Protein AF-A0A3P8C427-F1 (afdb_monomer_lite)

pLDDT: mean 90.7, std 6.7, range [60.62, 98.31]

Secondary structure (DSSP, 8-state):
-HHHHHHHHHTTS-TT--TT-TT--HHHHHHHHHHHHHHHHHTT----------TTTTTSS-HHHHHHH-

Organism: NCBI:txid48269

Structure (mmCIF, N/CA/C/O backbone):
data_AF-A0A3P8C427-F1
#
_entry.id   AF-A0A3P8C427-F1
#
loop_
_atom_site.group_PDB
_atom_site.id
_atom_site.type_symbol
_atom_site.label_atom_id
_atom_site.label_alt_id
_atom_site.label_comp_id
_atom_site.label_asym_id
_atom_site.label_entity_id
_atom_site.label_seq_id
_atom_site.pdbx_PDB_ins_code
_atom_site.Cartn_x
_atom_site.Cartn_y
_atom_site.Cartn_z
_atom_site.occupancy
_atom_site.B_iso_or_equiv
_atom_site.auth_seq_id
_atom_site.auth_comp_id
_atom_site.auth_asym_id
_atom_site.auth_atom_id
_atom_site.pdbx_PDB_model_num
ATOM 1 N N . MET A 1 1 ? 23.975 -0.738 -13.110 1.00 60.62 1 MET A N 1
ATOM 2 C CA . MET A 1 1 ? 22.605 -0.759 -13.668 1.00 60.62 1 MET A CA 1
ATOM 3 C C . MET A 1 1 ? 21.549 -0.782 -12.565 1.00 60.62 1 MET A C 1
ATOM 5 O O . MET A 1 1 ? 20.909 0.238 -12.372 1.0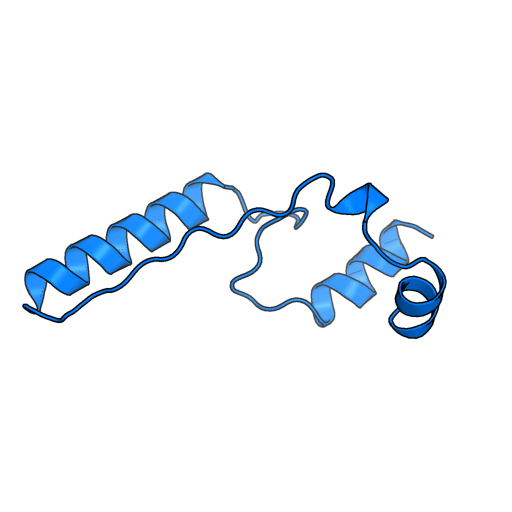0 60.62 1 MET A O 1
ATOM 9 N N . LEU A 1 2 ? 21.437 -1.856 -11.769 1.00 74.62 2 LEU A N 1
ATOM 10 C CA . LEU A 1 2 ? 20.395 -1.974 -10.733 1.00 74.62 2 LEU A CA 1
ATOM 11 C C . LEU A 1 2 ? 20.426 -0.858 -9.669 1.00 74.62 2 LEU A C 1
ATOM 13 O O . LEU A 1 2 ? 19.379 -0.343 -9.309 1.00 74.62 2 LEU A O 1
ATOM 17 N N . ASN A 1 3 ? 21.605 -0.452 -9.188 1.00 76.31 3 ASN A N 1
ATOM 18 C CA . ASN A 1 3 ? 21.694 0.621 -8.185 1.00 76.31 3 ASN A CA 1
ATOM 19 C C . ASN A 1 3 ? 21.288 1.995 -8.735 1.00 76.31 3 ASN A C 1
ATOM 21 O O . ASN A 1 3 ? 20.672 2.767 -8.023 1.00 76.31 3 ASN A O 1
ATOM 25 N N . TRP A 1 4 ? 21.547 2.263 -10.015 1.00 73.06 4 TRP A N 1
ATOM 26 C CA . TRP A 1 4 ? 21.166 3.531 -10.643 1.00 73.06 4 TRP A CA 1
ATOM 27 C C . TRP A 1 4 ? 19.650 3.631 -10.844 1.00 73.06 4 TRP A C 1
ATOM 29 O O . TRP A 1 4 ? 19.043 4.664 -10.588 1.00 73.06 4 TRP A O 1
ATOM 39 N N . MET A 1 5 ? 19.023 2.517 -11.237 1.00 80.75 5 MET A N 1
ATOM 40 C CA . MET A 1 5 ? 17.565 2.430 -11.337 1.00 80.75 5 MET A CA 1
ATOM 41 C C . MET A 1 5 ? 16.888 2.570 -9.972 1.00 80.75 5 MET A C 1
ATOM 43 O O . MET A 1 5 ? 15.822 3.166 -9.904 1.00 80.75 5 MET A O 1
ATOM 47 N N . LYS A 1 6 ? 17.494 2.059 -8.889 1.00 82.50 6 LYS A N 1
ATOM 48 C CA . LYS A 1 6 ? 16.955 2.237 -7.531 1.00 82.50 6 LYS A CA 1
ATOM 49 C C . LYS A 1 6 ? 16.834 3.710 -7.174 1.00 82.50 6 LYS A C 1
ATOM 51 O O . LYS A 1 6 ? 15.743 4.128 -6.821 1.00 82.50 6 LYS A O 1
ATOM 56 N N . ASP A 1 7 ? 17.905 4.483 -7.339 1.00 84.12 7 ASP A N 1
ATOM 57 C CA . ASP A 1 7 ? 17.910 5.899 -6.960 1.00 84.12 7 ASP A CA 1
ATOM 58 C C . ASP A 1 7 ? 16.913 6.717 -7.803 1.00 84.12 7 ASP A C 1
ATOM 60 O O . ASP A 1 7 ? 16.167 7.538 -7.270 1.00 84.12 7 ASP A O 1
ATOM 64 N N . ALA A 1 8 ? 16.841 6.445 -9.113 1.00 85.31 8 ALA A N 1
ATOM 65 C CA . ALA A 1 8 ? 15.900 7.109 -10.016 1.00 85.31 8 ALA A CA 1
ATOM 66 C C . ALA A 1 8 ? 14.431 6.765 -9.707 1.00 85.31 8 ALA A C 1
ATOM 68 O O . ALA A 1 8 ? 13.574 7.649 -9.713 1.00 85.31 8 ALA A O 1
ATOM 69 N N . VAL A 1 9 ? 14.135 5.493 -9.418 1.00 86.88 9 VAL A N 1
ATOM 70 C CA . VAL A 1 9 ? 12.778 5.036 -9.089 1.00 86.88 9 VAL A CA 1
ATOM 71 C C . VAL A 1 9 ? 12.374 5.504 -7.692 1.00 86.88 9 VAL A C 1
ATOM 73 O O . VAL A 1 9 ? 11.270 6.016 -7.531 1.00 86.88 9 VAL A O 1
ATOM 76 N N . ASP A 1 10 ? 13.255 5.409 -6.690 1.00 87.19 10 ASP A N 1
ATOM 77 C CA . ASP A 1 10 ? 12.967 5.829 -5.311 1.00 87.19 10 ASP A CA 1
ATOM 78 C C . ASP A 1 10 ? 12.592 7.313 -5.213 1.00 87.19 10 ASP A C 1
ATOM 80 O O . ASP A 1 10 ? 11.765 7.665 -4.368 1.00 87.19 10 ASP A O 1
ATOM 84 N N . ALA A 1 11 ? 13.149 8.160 -6.086 1.00 86.88 11 ALA A N 1
ATOM 85 C CA . ALA A 1 11 ? 12.790 9.574 -6.186 1.00 86.88 11 ALA A CA 1
ATOM 86 C C . ALA A 1 11 ? 11.366 9.807 -6.732 1.00 86.88 11 ALA A C 1
ATOM 88 O O . ALA A 1 11 ? 10.765 10.840 -6.444 1.00 86.88 11 ALA A O 1
ATOM 89 N N . GLN A 1 12 ? 10.818 8.865 -7.507 1.00 88.69 12 GLN A N 1
ATOM 90 C CA . GLN A 1 12 ? 9.459 8.947 -8.057 1.00 88.69 12 GLN A CA 1
ATOM 91 C C . GLN A 1 12 ? 8.410 8.218 -7.203 1.00 88.69 12 GLN A C 1
ATOM 93 O O . GLN A 1 12 ? 7.212 8.484 -7.331 1.00 88.69 12 GLN A O 1
ATOM 98 N N . LEU A 1 13 ? 8.827 7.290 -6.335 1.00 89.44 13 LEU A N 1
ATOM 99 C CA . LEU A 1 13 ? 7.912 6.537 -5.479 1.00 89.44 13 LEU A CA 1
ATOM 100 C C . LEU A 1 13 ? 7.305 7.414 -4.382 1.00 89.44 13 LEU A C 1
ATOM 102 O O . LEU A 1 13 ? 7.997 8.150 -3.680 1.00 89.44 13 LEU A O 1
ATOM 106 N N . ARG A 1 14 ? 6.000 7.239 -4.153 1.00 90.50 14 ARG A N 1
ATOM 107 C CA . ARG A 1 14 ? 5.290 7.895 -3.050 1.00 90.50 14 ARG A CA 1
ATOM 108 C C . ARG A 1 14 ? 5.829 7.457 -1.690 1.00 90.50 14 ARG A C 1
ATOM 110 O O . ARG A 1 14 ? 6.233 6.307 -1.497 1.00 90.50 14 ARG A O 1
ATOM 117 N N . ASP A 1 15 ? 5.711 8.342 -0.705 1.00 88.56 15 ASP A N 1
ATOM 118 C CA . ASP A 1 15 ? 6.145 8.066 0.664 1.00 88.56 15 ASP A CA 1
ATOM 119 C C . ASP A 1 15 ? 5.329 6.991 1.384 1.00 88.56 15 ASP A C 1
ATOM 121 O O . ASP A 1 15 ? 5.810 6.376 2.329 1.00 88.56 15 ASP A O 1
ATOM 125 N N . GLN A 1 16 ? 4.128 6.689 0.919 1.00 89.44 16 GLN A N 1
ATOM 126 C CA . GLN A 1 16 ? 3.323 5.609 1.473 1.00 89.44 16 GLN A CA 1
ATOM 127 C C . GLN A 1 16 ? 3.782 4.234 0.962 1.00 89.44 16 GLN A C 1
ATOM 129 O O . GLN A 1 16 ? 3.552 3.224 1.624 1.00 89.44 16 GLN A O 1
ATOM 134 N N . GLN A 1 17 ? 4.470 4.171 -0.186 1.00 89.50 17 GLN A N 1
ATOM 135 C CA . GLN A 1 17 ? 4.955 2.911 -0.740 1.00 89.50 17 GLN A CA 1
ATOM 136 C C . GLN A 1 17 ? 6.176 2.425 0.049 1.00 89.50 17 GLN A C 1
ATOM 138 O O . GLN A 1 17 ? 7.202 3.103 0.127 1.00 89.50 17 GLN A O 1
ATOM 143 N N . ALA A 1 18 ? 6.067 1.235 0.638 1.00 88.62 18 ALA A N 1
ATOM 144 C CA . ALA A 1 18 ? 7.152 0.591 1.385 1.00 88.62 18 ALA A CA 1
ATOM 145 C C . ALA A 1 18 ? 7.684 -0.686 0.721 1.00 88.62 18 ALA A C 1
ATOM 147 O O . ALA A 1 18 ? 8.783 -1.130 1.041 1.00 88.62 18 ALA A O 1
ATOM 148 N N . GLY A 1 19 ? 6.928 -1.280 -0.207 1.00 89.75 19 GLY A N 1
ATOM 149 C CA . GLY A 1 19 ? 7.352 -2.487 -0.913 1.00 89.75 19 GLY A CA 1
ATOM 150 C C . GLY A 1 19 ? 8.656 -2.261 -1.678 1.00 89.75 19 GLY A C 1
ATOM 151 O O . GLY A 1 19 ? 8.774 -1.283 -2.409 1.00 89.75 19 GLY A O 1
ATOM 152 N N . PHE A 1 20 ? 9.619 -3.171 -1.502 1.00 86.62 20 PHE A N 1
ATOM 153 C CA . PHE A 1 20 ? 10.928 -3.166 -2.171 1.00 86.62 20 PHE A CA 1
ATOM 154 C C . PHE A 1 20 ? 11.790 -1.909 -1.951 1.00 86.62 20 PHE A C 1
ATOM 156 O O . PHE A 1 20 ? 12.755 -1.705 -2.686 1.00 86.62 20 PHE A O 1
ATOM 163 N N . ARG A 1 21 ? 11.495 -1.097 -0.924 1.00 87.88 21 ARG A N 1
ATOM 164 C CA . ARG A 1 21 ? 12.305 0.073 -0.555 1.00 87.88 21 ARG A CA 1
ATOM 165 C C . ARG A 1 21 ? 13.227 -0.237 0.613 1.00 87.88 21 ARG A C 1
ATOM 167 O O . ARG A 1 21 ? 12.860 -0.946 1.554 1.00 87.88 21 ARG A O 1
ATOM 174 N N . LYS A 1 22 ? 14.434 0.321 0.557 1.00 86.19 22 LYS A N 1
ATOM 175 C CA .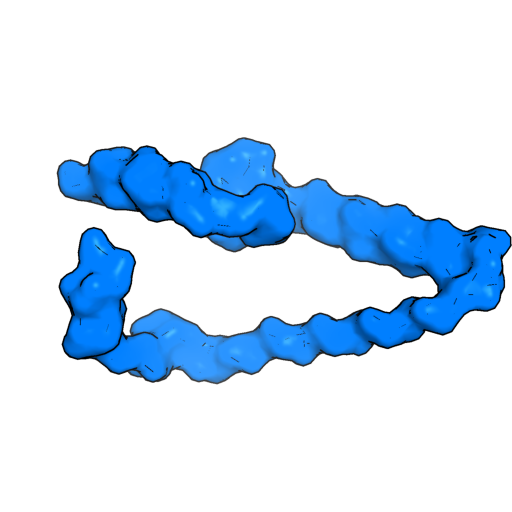 LYS A 1 22 ? 15.384 0.240 1.665 1.00 86.19 22 LYS A CA 1
ATOM 176 C C . LYS A 1 22 ? 14.823 1.007 2.871 1.00 86.19 22 LYS A C 1
ATOM 178 O O . LYS A 1 22 ? 14.139 2.012 2.705 1.00 86.19 22 LYS A O 1
ATOM 183 N N . ASP A 1 23 ? 15.079 0.494 4.072 1.00 87.31 23 ASP A N 1
ATOM 184 C CA . ASP A 1 23 ? 14.746 1.146 5.348 1.00 87.31 23 ASP A CA 1
ATOM 185 C C . ASP A 1 23 ? 13.236 1.377 5.598 1.00 87.31 23 ASP A C 1
ATOM 187 O O . ASP A 1 23 ? 12.850 2.116 6.502 1.00 87.31 23 ASP A O 1
ATOM 191 N N . ARG A 1 24 ? 12.356 0.694 4.846 1.00 87.12 24 ARG A N 1
ATOM 192 C CA . ARG A 1 24 ? 10.892 0.740 5.022 1.00 87.12 24 ARG A CA 1
ATOM 193 C C . ARG A 1 24 ? 10.314 -0.642 5.340 1.00 87.12 24 ARG A C 1
ATOM 195 O O . ARG A 1 24 ? 9.788 -1.321 4.458 1.00 87.12 24 ARG A O 1
ATOM 202 N N . PRO A 1 25 ? 10.409 -1.095 6.602 1.00 88.75 25 PRO A N 1
ATOM 203 C CA . PRO A 1 25 ? 9.968 -2.430 6.981 1.00 88.75 25 PRO A CA 1
ATOM 204 C C . PRO A 1 25 ? 8.438 -2.556 6.970 1.00 88.75 25 PRO A C 1
ATOM 206 O O . PRO A 1 25 ? 7.708 -1.613 7.279 1.00 88.75 25 PRO A O 1
ATOM 209 N N . ARG A 1 26 ? 7.947 -3.773 6.697 1.00 88.44 26 ARG A N 1
ATOM 210 C CA . ARG A 1 26 ? 6.511 -4.119 6.733 1.00 88.44 26 ARG A CA 1
ATOM 211 C C . ARG A 1 26 ? 5.861 -3.792 8.083 1.00 88.44 26 ARG A C 1
ATOM 213 O O . ARG A 1 26 ? 4.699 -3.403 8.125 1.00 88.44 26 ARG A O 1
ATOM 220 N N . THR A 1 27 ? 6.606 -3.933 9.178 1.00 93.31 27 THR A N 1
ATOM 221 C CA . THR A 1 27 ? 6.127 -3.643 10.537 1.00 93.31 27 THR A CA 1
ATOM 222 C C . THR A 1 27 ? 5.669 -2.198 10.696 1.00 93.31 27 THR A C 1
ATOM 224 O O . THR A 1 27 ? 4.655 -1.966 11.348 1.00 93.31 27 THR A O 1
ATOM 227 N N . ASN A 1 28 ? 6.348 -1.244 10.050 1.00 90.38 28 ASN A N 1
ATOM 228 C CA . ASN A 1 28 ? 5.956 0.161 10.101 1.00 90.38 28 ASN A CA 1
ATOM 229 C C . ASN A 1 28 ? 4.586 0.379 9.440 1.00 90.38 28 ASN A C 1
ATOM 231 O O . ASN A 1 28 ? 3.730 1.041 10.006 1.00 90.38 28 ASN A O 1
ATOM 235 N N . GLN A 1 29 ? 4.334 -0.261 8.294 1.00 91.12 29 GLN A N 1
ATOM 236 C CA . GLN A 1 29 ? 3.047 -0.173 7.591 1.00 91.12 29 GLN A CA 1
ATOM 237 C C . GLN A 1 29 ? 1.891 -0.764 8.412 1.00 91.12 29 GLN A C 1
ATOM 239 O O . GLN A 1 29 ? 0.815 -0.175 8.479 1.00 91.12 29 GLN A O 1
ATOM 244 N N . ILE A 1 30 ? 2.121 -1.897 9.086 1.00 93.69 30 ILE A N 1
ATOM 245 C CA . ILE A 1 30 ? 1.126 -2.504 9.988 1.00 93.69 30 ILE A CA 1
ATOM 246 C C . ILE A 1 30 ? 0.838 -1.573 11.173 1.00 93.69 30 ILE A C 1
ATOM 248 O O . ILE A 1 30 ? -0.323 -1.375 11.526 1.00 93.69 30 ILE A O 1
ATOM 252 N N . ALA A 1 31 ? 1.877 -0.976 11.764 1.00 95.31 31 ALA A N 1
ATOM 253 C CA . ALA A 1 31 ? 1.717 -0.016 12.851 1.00 95.31 31 ALA A CA 1
ATOM 254 C C . ALA A 1 31 ? 0.935 1.229 12.399 1.00 95.31 31 ALA A C 1
ATOM 256 O O . ALA A 1 31 ? 0.016 1.651 13.094 1.00 95.31 31 ALA A O 1
ATOM 257 N N . THR A 1 32 ? 1.228 1.771 11.212 1.00 94.25 32 THR A N 1
ATOM 258 C CA . THR A 1 32 ? 0.481 2.900 10.637 1.00 94.25 32 THR A CA 1
ATOM 259 C C . THR A 1 32 ? -0.995 2.563 10.432 1.00 94.25 32 THR A C 1
ATOM 261 O O . THR A 1 32 ? -1.850 3.342 10.845 1.00 94.25 32 THR A O 1
ATOM 264 N N . LEU 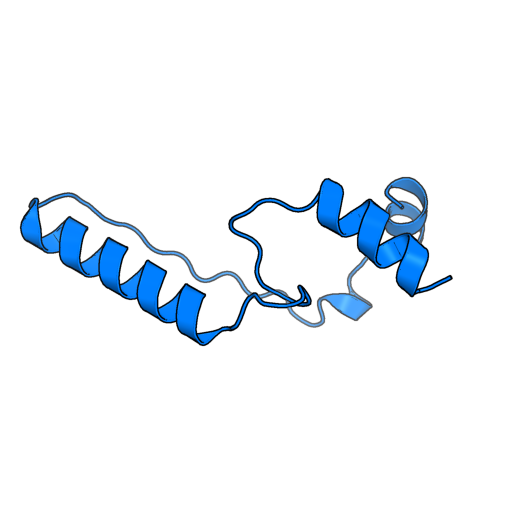A 1 33 ? -1.315 1.400 9.852 1.00 94.88 33 LEU A N 1
ATOM 265 C CA . LEU A 1 33 ? -2.707 0.964 9.684 1.00 94.88 33 LEU A CA 1
ATOM 266 C C . LEU A 1 33 ? -3.427 0.846 11.029 1.00 94.88 33 LEU A C 1
ATOM 268 O O . LEU A 1 33 ? -4.562 1.298 11.160 1.00 94.88 33 LEU A O 1
ATOM 272 N N . ARG A 1 34 ? -2.752 0.282 12.037 1.00 97.25 34 ARG A N 1
ATOM 273 C CA . ARG A 1 34 ? -3.298 0.169 13.390 1.00 97.25 34 ARG A CA 1
ATOM 274 C C . ARG A 1 34 ? -3.621 1.542 13.987 1.00 97.25 34 ARG A C 1
ATOM 276 O O . ARG A 1 34 ? -4.721 1.716 14.495 1.00 97.25 34 ARG A O 1
ATOM 283 N N . ILE A 1 35 ? -2.712 2.512 13.864 1.00 97.44 35 ILE A N 1
ATOM 284 C CA . ILE A 1 35 ? -2.923 3.884 14.354 1.00 97.44 35 ILE A CA 1
ATOM 285 C C . ILE A 1 35 ? -4.123 4.541 13.659 1.00 97.44 35 ILE A C 1
ATOM 287 O O . ILE A 1 35 ? -4.947 5.154 14.330 1.00 97.44 35 ILE A O 1
ATOM 291 N N . ILE A 1 36 ? -4.258 4.395 12.335 1.00 96.81 36 ILE A N 1
ATOM 292 C CA . ILE A 1 36 ? -5.395 4.955 11.580 1.00 96.81 36 ILE A CA 1
ATOM 293 C C . ILE A 1 36 ? -6.723 4.370 12.081 1.00 96.81 36 ILE A C 1
ATOM 295 O O . ILE A 1 36 ? -7.690 5.105 12.276 1.00 96.81 36 ILE A O 1
ATOM 299 N N . VAL A 1 37 ? -6.767 3.054 12.318 1.00 97.81 37 VAL A N 1
ATOM 300 C CA . VAL A 1 37 ? -7.953 2.386 12.872 1.00 97.81 37 VAL A CA 1
ATOM 301 C C . VAL A 1 37 ? -8.258 2.899 14.279 1.00 97.81 37 VAL A C 1
ATOM 303 O O . VAL A 1 37 ? -9.390 3.301 14.537 1.00 97.81 37 VAL A O 1
ATOM 306 N N . GLU A 1 38 ? -7.265 2.937 15.167 1.00 98.19 38 GLU A N 1
ATOM 307 C CA . GLU A 1 38 ? -7.435 3.398 16.552 1.00 98.19 38 GLU A CA 1
ATOM 308 C C . GLU A 1 38 ? -7.935 4.850 16.613 1.00 98.19 38 GLU A C 1
ATOM 310 O O . GLU A 1 38 ? -8.904 5.131 17.317 1.00 98.19 38 GLU A O 1
ATOM 315 N N . GLN A 1 39 ? -7.370 5.748 15.799 1.00 98.31 39 GLN A N 1
ATOM 316 C CA . GLN A 1 39 ? -7.837 7.133 15.698 1.00 98.31 39 GLN A CA 1
ATOM 317 C C . GLN A 1 39 ? -9.257 7.222 15.136 1.00 98.31 39 GLN A C 1
ATOM 319 O O . GLN A 1 39 ? -10.062 8.016 15.615 1.00 98.31 39 GLN A O 1
ATOM 324 N N . SER A 1 40 ? -9.621 6.401 14.147 1.00 98.00 40 SER A N 1
ATOM 325 C CA . SER A 1 40 ? -10.990 6.455 13.622 1.00 98.00 40 SER A CA 1
ATOM 326 C C . SER A 1 40 ? -12.038 6.137 14.692 1.00 98.00 40 SER A C 1
ATOM 328 O O . SER A 1 40 ? -13.064 6.818 14.763 1.00 98.00 40 SER A O 1
ATOM 330 N N . VAL A 1 41 ? -11.728 5.173 15.568 1.00 97.62 41 VAL A N 1
ATOM 331 C CA . VAL A 1 41 ? -12.560 4.788 16.714 1.00 97.62 41 VAL A CA 1
ATOM 332 C C . VAL A 1 41 ? -12.597 5.901 17.758 1.00 97.62 41 VAL A C 1
ATOM 334 O O . VAL A 1 41 ? -13.680 6.268 18.206 1.00 97.62 41 VAL A O 1
ATOM 337 N N . GLU A 1 42 ? -11.441 6.465 18.118 1.00 98.31 42 GLU A N 1
ATOM 338 C CA . GLU A 1 42 ? -11.335 7.543 19.112 1.00 98.31 42 GLU A CA 1
ATOM 339 C C . GLU A 1 42 ? -12.158 8.781 18.721 1.00 98.31 42 GLU A C 1
ATOM 341 O O . GLU A 1 42 ? -12.848 9.363 19.556 1.00 98.31 42 GLU A O 1
ATOM 346 N N . TRP A 1 43 ? -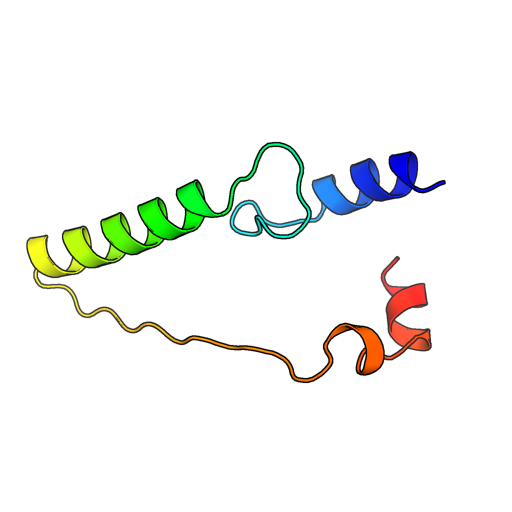12.142 9.149 17.440 1.00 98.19 43 TRP A N 1
ATOM 347 C CA . TRP A 1 43 ? -12.827 10.339 16.931 1.00 98.19 43 TRP A CA 1
ATOM 348 C C . TRP A 1 43 ? -14.248 10.058 16.417 1.00 98.19 43 TRP A C 1
ATOM 350 O O . TRP A 1 43 ? -14.888 10.956 15.870 1.00 98.19 43 TRP A O 1
ATOM 360 N N . ASN A 1 44 ? -14.746 8.823 16.573 1.00 96.94 44 ASN A N 1
ATOM 361 C CA . ASN A 1 44 ? -16.034 8.358 16.042 1.00 96.94 44 ASN A CA 1
ATOM 362 C C . ASN A 1 44 ? -16.233 8.717 14.553 1.00 96.94 44 ASN A C 1
ATOM 364 O O . ASN A 1 44 ? -17.302 9.159 14.124 1.00 96.94 44 ASN A O 1
ATOM 368 N N . SER A 1 45 ? -15.167 8.569 13.766 1.00 97.50 45 SER A N 1
ATOM 369 C CA . SER A 1 45 ? -15.161 8.868 12.335 1.00 97.50 45 SER A CA 1
ATOM 370 C C . SER A 1 45 ? -15.338 7.593 11.515 1.00 97.50 45 SER A C 1
ATOM 372 O O . SER A 1 45 ? -14.864 6.518 11.879 1.00 97.50 45 SER A O 1
ATOM 374 N N . SER A 1 46 ? -16.036 7.697 10.383 1.00 96.81 46 SER A N 1
ATOM 375 C CA . SER A 1 46 ? -16.202 6.561 9.478 1.00 96.81 46 SER A CA 1
ATOM 376 C C . SER A 1 46 ? -14.882 6.236 8.777 1.00 96.81 46 SER A C 1
ATOM 378 O O . SER A 1 46 ? -14.326 7.100 8.095 1.00 96.81 46 SER A O 1
ATOM 380 N N . LEU A 1 47 ? -14.431 4.985 8.870 1.00 96.94 47 LEU A N 1
ATOM 381 C CA . LEU A 1 47 ? -13.248 4.480 8.177 1.00 96.94 47 LEU A CA 1
ATOM 382 C C . LEU A 1 47 ? -13.621 3.303 7.269 1.00 96.94 47 LEU A C 1
ATOM 384 O O . LEU A 1 47 ? -14.275 2.358 7.702 1.00 96.94 47 LEU A O 1
ATOM 388 N N . TYR A 1 48 ? -13.155 3.343 6.020 1.00 96.31 48 TYR A N 1
ATOM 389 C CA . TYR A 1 48 ? -13.287 2.252 5.054 1.00 96.31 48 TYR A CA 1
ATOM 390 C C . TYR A 1 48 ? -11.897 1.792 4.621 1.00 96.31 48 TYR A C 1
ATOM 392 O O . TYR A 1 48 ? -11.061 2.612 4.241 1.00 96.31 48 TYR A O 1
ATOM 400 N N . ILE A 1 49 ? -11.653 0.482 4.663 1.00 94.38 49 ILE A N 1
ATOM 401 C CA . ILE A 1 49 ? -10.371 -0.125 4.290 1.00 94.38 49 ILE A CA 1
ATOM 402 C C . ILE A 1 49 ? -10.628 -1.139 3.181 1.00 94.38 49 ILE A C 1
ATOM 404 O O . ILE A 1 49 ? -11.510 -1.985 3.309 1.00 94.38 49 ILE A O 1
ATOM 408 N N . ASN A 1 50 ? -9.844 -1.062 2.106 1.00 95.88 50 ASN A N 1
ATOM 409 C CA . ASN A 1 50 ? -9.874 -2.032 1.018 1.00 95.88 50 ASN A CA 1
ATOM 410 C C . ASN A 1 50 ? -8.492 -2.671 0.845 1.00 95.88 50 ASN A C 1
ATOM 412 O O . ASN A 1 50 ? -7.482 -1.965 0.812 1.00 95.88 50 ASN A O 1
ATOM 416 N N . PHE A 1 51 ? -8.461 -3.994 0.708 1.00 93.50 51 PHE A N 1
ATOM 417 C CA . PHE A 1 51 ? -7.250 -4.755 0.423 1.00 93.50 51 PHE A CA 1
ATOM 418 C C . PHE A 1 51 ? -7.286 -5.196 -1.037 1.00 93.50 51 PHE A C 1
ATOM 420 O O . PHE A 1 51 ? -8.158 -5.961 -1.439 1.00 93.50 51 PHE A O 1
ATOM 427 N N . ILE A 1 52 ? -6.338 -4.693 -1.826 1.00 94.25 52 ILE A N 1
ATOM 428 C CA . ILE A 1 52 ? -6.209 -5.007 -3.248 1.00 94.25 52 ILE A CA 1
ATOM 429 C C . ILE A 1 52 ? -4.923 -5.804 -3.427 1.00 94.25 52 ILE A C 1
ATOM 431 O O . ILE A 1 52 ? -3.850 -5.331 -3.051 1.00 94.25 52 ILE A O 1
ATOM 435 N N . ASP A 1 53 ? -5.043 -6.987 -4.017 1.00 93.81 53 ASP A N 1
ATOM 436 C CA . ASP A 1 53 ? -3.916 -7.824 -4.416 1.00 93.81 53 ASP A CA 1
ATOM 437 C C . ASP A 1 53 ? -4.028 -8.163 -5.905 1.00 93.81 53 ASP A C 1
ATOM 439 O O . ASP A 1 53 ? -5.132 -8.316 -6.436 1.00 93.81 53 ASP A O 1
ATOM 443 N N . TYR A 1 54 ? -2.885 -8.238 -6.585 1.00 93.19 54 TYR A N 1
ATOM 444 C CA . TYR A 1 54 ? -2.819 -8.531 -8.015 1.00 93.19 54 TYR A CA 1
ATOM 445 C C . TYR A 1 54 ? -2.358 -9.970 -8.230 1.00 93.19 54 TYR A C 1
ATOM 447 O O . TYR A 1 54 ? -1.228 -10.327 -7.886 1.00 93.19 54 TYR A O 1
ATOM 455 N N . GLU A 1 55 ? -3.192 -10.779 -8.883 1.00 94.81 55 GLU A N 1
ATOM 456 C CA . GLU A 1 55 ? -2.797 -12.12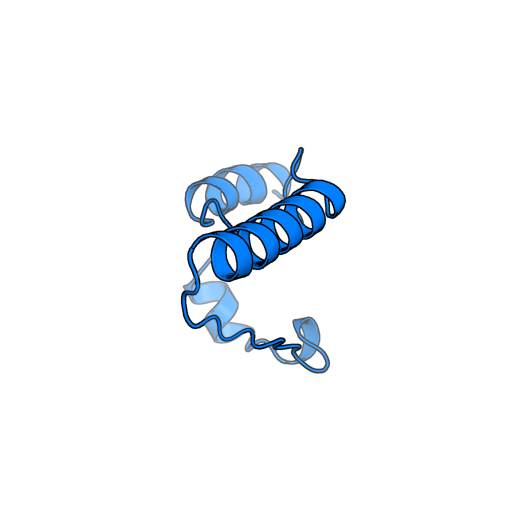5 -9.288 1.00 94.81 55 GLU A CA 1
ATOM 457 C C . GLU A 1 55 ? -1.620 -12.054 -10.276 1.00 94.81 55 GLU A C 1
ATOM 459 O O . GLU A 1 55 ? -1.710 -11.415 -11.324 1.00 94.81 55 GLU A O 1
ATOM 464 N N . LYS A 1 56 ? -0.506 -12.722 -9.942 1.00 94.00 56 LYS A N 1
ATOM 465 C CA . LYS A 1 56 ? 0.711 -12.801 -10.775 1.00 94.00 56 LYS A CA 1
ATOM 466 C C . LYS A 1 56 ? 1.221 -11.430 -11.249 1.00 94.00 56 LYS A C 1
ATOM 468 O O . LYS A 1 56 ? 1.594 -11.266 -12.408 1.00 94.00 56 LYS A O 1
ATOM 473 N N . ALA A 1 57 ? 1.300 -10.466 -10.330 1.00 91.75 57 ALA A N 1
ATOM 474 C CA . ALA A 1 57 ? 1.635 -9.067 -10.612 1.00 91.75 57 ALA A CA 1
ATOM 475 C C . ALA A 1 57 ? 2.859 -8.839 -11.524 1.00 91.75 57 ALA A C 1
ATOM 477 O O . ALA A 1 57 ? 2.862 -7.900 -12.310 1.00 91.75 57 ALA A O 1
ATOM 478 N N . PHE A 1 58 ? 3.906 -9.667 -11.440 1.00 89.69 58 PHE A N 1
ATOM 479 C CA . PHE A 1 58 ? 5.082 -9.529 -12.310 1.00 89.69 58 PHE A CA 1
ATOM 480 C C . PHE A 1 58 ? 4.875 -10.113 -13.714 1.00 89.69 58 PHE A C 1
ATOM 482 O O . PHE A 1 58 ? 5.428 -9.582 -14.677 1.00 89.69 58 PHE A O 1
ATOM 489 N N . ASP A 1 59 ? 4.072 -11.172 -13.844 1.00 94.62 59 ASP A N 1
ATOM 490 C CA . ASP A 1 59 ? 3.779 -11.812 -15.131 1.00 94.62 59 ASP A CA 1
ATOM 491 C C . ASP A 1 59 ? 2.709 -11.042 -15.916 1.00 94.62 59 ASP A C 1
ATOM 493 O O . ASP A 1 59 ? 2.693 -11.079 -17.146 1.00 94.62 59 ASP A O 1
ATOM 497 N N . SER A 1 60 ? 1.822 -10.332 -15.212 1.00 93.69 60 SER A N 1
ATOM 498 C CA . SER A 1 60 ? 0.704 -9.589 -15.801 1.00 93.69 60 SER A CA 1
ATOM 499 C C . SER A 1 60 ? 1.083 -8.205 -16.343 1.00 93.69 60 SER A C 1
ATOM 501 O O . SER A 1 60 ? 0.256 -7.555 -16.981 1.00 93.69 60 SER A O 1
ATOM 503 N N . VAL A 1 61 ? 2.300 -7.714 -16.083 1.00 93.06 61 VAL A N 1
ATOM 504 C CA . VAL A 1 61 ? 2.744 -6.384 -16.532 1.00 93.06 61 VAL A CA 1
ATOM 505 C C . VAL A 1 61 ? 3.084 -6.405 -18.023 1.00 93.06 61 VAL A C 1
ATOM 507 O O . VAL A 1 61 ? 3.956 -7.151 -18.473 1.00 93.06 61 VAL A O 1
ATOM 510 N N . ASP A 1 62 ? 2.448 -5.521 -18.798 1.00 94.50 62 ASP A N 1
ATOM 511 C CA . ASP A 1 62 ? 2.797 -5.328 -20.205 1.00 94.50 62 ASP A CA 1
ATOM 512 C C . ASP A 1 62 ? 4.219 -4.764 -20.344 1.00 94.50 62 ASP A C 1
ATOM 514 O O . ASP A 1 62 ? 4.520 -3.630 -19.959 1.00 94.50 62 ASP A O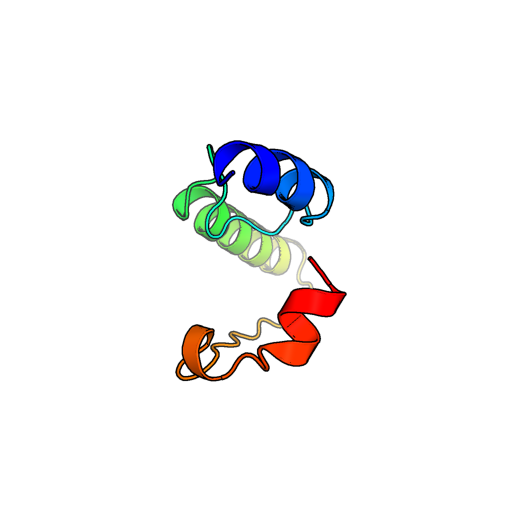 1
ATOM 518 N N . ARG A 1 63 ? 5.104 -5.555 -20.958 1.00 93.31 63 ARG A N 1
ATOM 519 C CA . ARG A 1 63 ? 6.526 -5.213 -21.109 1.00 93.31 63 ARG A CA 1
ATOM 520 C C . ARG A 1 63 ? 6.739 -3.953 -21.944 1.00 93.31 63 ARG A C 1
ATOM 522 O O . ARG A 1 63 ? 7.683 -3.215 -21.682 1.00 93.31 63 ARG A O 1
ATOM 529 N N . ARG A 1 64 ? 5.893 -3.695 -22.950 1.00 95.12 64 ARG A N 1
ATOM 530 C CA . ARG A 1 64 ? 6.032 -2.498 -23.800 1.00 95.12 64 ARG A CA 1
ATOM 531 C C . ARG A 1 64 ? 5.733 -1.231 -23.010 1.00 95.12 64 ARG A C 1
ATOM 533 O O . ARG A 1 64 ? 6.429 -0.236 -23.179 1.00 95.12 64 ARG A O 1
ATOM 540 N N . THR A 1 65 ? 4.716 -1.277 -22.158 1.00 93.25 65 THR A N 1
ATOM 541 C CA . THR A 1 65 ? 4.358 -0.184 -21.256 1.00 93.25 65 THR A CA 1
ATOM 542 C C . THR A 1 65 ? 5.440 0.017 -20.202 1.00 93.25 65 THR A C 1
ATOM 544 O O . THR A 1 65 ? 5.861 1.151 -20.003 1.00 93.25 65 THR A O 1
ATOM 547 N N . LEU A 1 66 ? 5.967 -1.065 -19.614 1.00 89.88 66 LEU A N 1
ATOM 548 C CA . LEU A 1 66 ? 7.049 -0.993 -18.625 1.00 89.88 66 LEU A CA 1
ATOM 549 C C . LEU A 1 66 ? 8.290 -0.252 -19.156 1.00 89.88 66 LEU A C 1
ATOM 551 O O . LEU A 1 66 ? 8.825 0.607 -18.468 1.00 89.88 66 LEU A O 1
ATOM 555 N N . TRP A 1 67 ? 8.713 -0.520 -20.395 1.00 89.88 67 TRP A N 1
ATOM 556 C CA . TRP A 1 67 ? 9.853 0.178 -21.009 1.00 89.88 67 TRP A CA 1
ATOM 557 C C . TRP A 1 67 ? 9.595 1.644 -21.374 1.00 89.88 67 TRP A C 1
ATOM 559 O O . TRP A 1 67 ? 10.547 2.364 -21.637 1.00 89.88 67 TRP A O 1
ATOM 569 N N . LYS A 1 68 ? 8.334 2.085 -21.455 1.00 90.00 68 LYS A N 1
ATOM 570 C CA . LYS A 1 68 ? 8.002 3.498 -21.709 1.00 90.00 68 LYS A CA 1
ATOM 571 C C . LYS A 1 68 ? 7.990 4.338 -20.435 1.00 90.00 68 LYS A C 1
ATOM 573 O O . LYS A 1 68 ? 8.097 5.555 -20.530 1.00 90.00 68 LYS A O 1
ATOM 578 N N . ILE A 1 69 ? 7.748 3.700 -19.290 1.00 84.94 69 ILE A N 1
ATOM 579 C CA . ILE A 1 69 ? 7.644 4.370 -17.987 1.00 84.94 69 ILE A CA 1
ATOM 580 C C . ILE A 1 69 ? 8.955 4.335 -17.195 1.00 84.94 69 ILE A C 1
ATOM 582 O O . ILE A 1 69 ? 9.115 5.146 -16.287 1.00 84.94 69 ILE A O 1
ATOM 586 N N . LEU A 1 70 ? 9.853 3.396 -17.516 1.00 80.88 70 LEU A N 1
ATOM 587 C CA . LEU A 1 70 ? 11.244 3.366 -17.054 1.00 80.88 70 LEU A CA 1
ATOM 588 C C . LEU A 1 70 ? 12.116 4.268 -17.929 1.00 80.88 70 LEU A C 1
ATOM 590 O O . LEU A 1 70 ? 13.003 4.932 -17.351 1.00 80.88 70 LEU A O 1
#

Radius of gyration: 16.5 Å; chains: 1; bounding box: 39×23×43 Å

Sequence (70 aa):
MLNWMKDAVDAQLRDQQAGFRKDRPRTNQIATLRIIVEQSVEWNSSLYINFIDYEKAFDSVDRRTLWKIL

Foldseek 3Di:
DVVVVLVVVVVVDDPLDQPPDPPRDPVVNVVVVVVVVVVCVVVVHDDDDDDDDDDVVVVPDDPVVVVVVD